Protein AF-A0A959W648-F1 (afdb_monomer_lite)

Structure (mmCIF, N/CA/C/O backbone):
data_AF-A0A959W648-F1
#
_entry.id   AF-A0A959W648-F1
#
loop_
_atom_site.group_PDB
_atom_site.id
_atom_site.type_symbol
_atom_site.label_atom_id
_atom_site.label_alt_id
_atom_site.label_comp_id
_atom_site.label_asym_id
_atom_site.l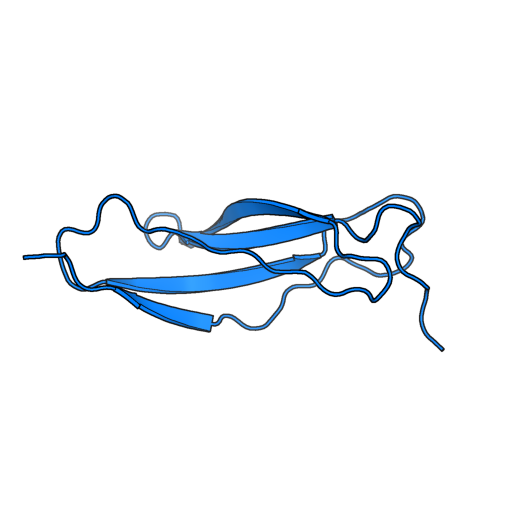abel_entity_id
_atom_site.label_seq_id
_atom_site.pdbx_PDB_ins_code
_atom_site.Cartn_x
_atom_site.Cartn_y
_atom_site.Cartn_z
_atom_site.occupancy
_atom_site.B_iso_or_equiv
_atom_site.auth_seq_id
_atom_site.auth_comp_id
_atom_site.auth_asym_id
_atom_site.auth_atom_id
_atom_site.pdbx_PDB_model_num
ATOM 1 N N . ARG A 1 1 ? 17.458 12.479 -16.902 1.00 61.38 1 ARG A N 1
ATOM 2 C CA . ARG A 1 1 ? 16.306 11.637 -17.326 1.00 61.38 1 ARG A CA 1
ATOM 3 C C . ARG A 1 1 ? 16.375 10.334 -16.535 1.00 61.38 1 ARG A C 1
ATOM 5 O O . ARG A 1 1 ? 17.470 9.804 -16.429 1.00 61.38 1 ARG A O 1
ATOM 12 N N . GLY A 1 2 ? 15.279 9.887 -15.916 1.00 75.00 2 GLY A N 1
ATOM 13 C CA . GLY A 1 2 ? 15.249 8.638 -15.137 1.00 75.00 2 GLY A CA 1
ATOM 14 C C . GLY A 1 2 ? 15.000 7.397 -16.002 1.00 75.00 2 GLY A C 1
ATOM 15 O O . GLY A 1 2 ? 14.682 7.536 -17.184 1.00 75.00 2 GLY A O 1
ATOM 16 N N . ALA A 1 3 ? 15.132 6.203 -15.419 1.00 81.75 3 ALA A N 1
ATOM 17 C CA . ALA A 1 3 ? 14.827 4.948 -16.101 1.00 81.75 3 ALA A CA 1
ATOM 18 C C . ALA A 1 3 ? 13.330 4.846 -16.428 1.00 81.75 3 ALA A C 1
ATOM 20 O O . ALA A 1 3 ? 12.473 5.230 -15.625 1.00 81.75 3 ALA A O 1
ATOM 21 N N . LEU A 1 4 ? 13.018 4.315 -17.609 1.00 82.31 4 LEU A N 1
ATOM 22 C CA . LEU A 1 4 ? 11.644 3.990 -17.975 1.00 82.31 4 LEU A CA 1
ATOM 23 C C . LEU A 1 4 ? 11.154 2.814 -17.121 1.00 82.31 4 LEU A C 1
ATOM 25 O O . LEU A 1 4 ? 11.940 1.899 -16.868 1.00 82.31 4 LEU A O 1
ATOM 29 N N . PRO A 1 5 ? 9.876 2.802 -16.692 1.00 82.31 5 PRO A N 1
ATOM 30 C CA . PRO A 1 5 ? 9.283 1.625 -16.069 1.00 82.31 5 PRO A CA 1
ATOM 31 C C . PRO A 1 5 ? 9.522 0.367 -16.923 1.00 82.31 5 PRO A C 1
ATOM 33 O O . PRO A 1 5 ? 9.526 0.482 -18.153 1.00 82.31 5 PRO A O 1
ATOM 36 N N . PRO A 1 6 ? 9.668 -0.824 -16.305 1.00 86.69 6 PRO A N 1
ATOM 37 C CA . PRO A 1 6 ? 9.732 -2.086 -17.042 1.00 86.69 6 PRO A CA 1
ATOM 38 C C . PRO A 1 6 ? 8.579 -2.202 -18.046 1.00 86.69 6 PRO A C 1
ATOM 40 O O . PRO A 1 6 ? 7.525 -1.602 -17.836 1.00 86.69 6 PRO A O 1
ATOM 43 N N . ALA A 1 7 ? 8.733 -2.997 -19.111 1.00 85.38 7 ALA A N 1
ATOM 44 C CA . ALA A 1 7 ? 7.723 -3.106 -20.176 1.00 85.38 7 ALA A CA 1
ATOM 45 C C . ALA A 1 7 ? 6.320 -3.462 -19.644 1.00 85.38 7 ALA A C 1
ATOM 47 O O . ALA A 1 7 ? 5.316 -2.905 -20.089 1.00 85.38 7 ALA A O 1
ATOM 48 N N . ASN A 1 8 ? 6.269 -4.322 -18.624 1.00 88.50 8 ASN A N 1
ATOM 49 C CA . ASN A 1 8 ? 5.033 -4.735 -17.955 1.00 88.50 8 ASN A CA 1
ATOM 50 C C . ASN A 1 8 ? 4.594 -3.768 -16.840 1.00 88.50 8 ASN A C 1
ATOM 52 O O . ASN A 1 8 ? 3.596 -4.010 -16.171 1.00 88.50 8 ASN A O 1
ATOM 56 N N . GLY A 1 9 ? 5.338 -2.687 -16.616 1.00 93.50 9 GLY A N 1
ATOM 57 C CA . GLY A 1 9 ? 5.189 -1.784 -15.486 1.00 9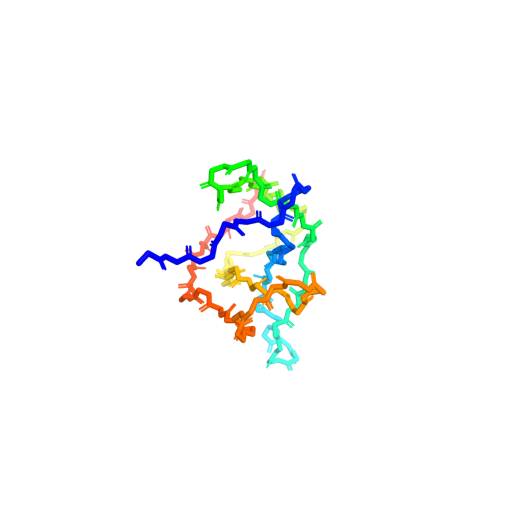3.50 9 GLY A CA 1
ATOM 58 C C . GLY A 1 9 ? 5.960 -2.226 -14.250 1.00 93.50 9 GLY A C 1
ATOM 59 O O . GLY A 1 9 ? 6.340 -3.385 -14.110 1.00 93.50 9 GLY A O 1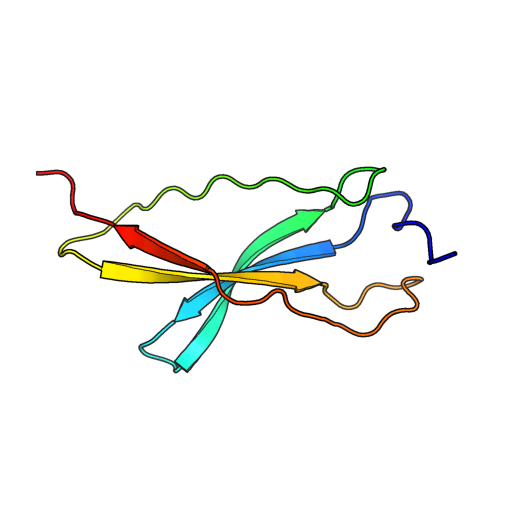
ATOM 60 N N . LYS A 1 10 ? 6.172 -1.291 -13.326 1.00 94.94 10 LYS A N 1
ATOM 61 C CA . LYS A 1 10 ? 6.931 -1.502 -12.094 1.00 94.94 10 LYS A CA 1
ATOM 62 C C . LYS A 1 10 ? 6.091 -2.232 -11.045 1.00 94.94 10 LYS A C 1
ATOM 64 O O . LYS A 1 10 ? 4.953 -1.834 -10.810 1.00 94.94 10 LYS A O 1
ATOM 69 N N . LEU A 1 11 ? 6.662 -3.226 -10.358 1.00 96.62 11 LEU A N 1
ATOM 70 C CA . LEU A 1 11 ? 6.022 -3.863 -9.199 1.00 96.62 11 LEU A CA 1
ATOM 71 C C . LEU A 1 11 ? 5.910 -2.911 -7.997 1.00 96.62 11 LEU A C 1
ATOM 73 O O . LEU A 1 11 ? 6.914 -2.371 -7.515 1.00 96.62 11 LEU A O 1
ATOM 77 N N . VAL A 1 12 ? 4.692 -2.745 -7.487 1.00 97.38 12 VAL A N 1
ATOM 78 C CA . VAL A 1 12 ? 4.358 -1.914 -6.328 1.00 97.38 12 VAL A CA 1
ATOM 79 C C . VAL A 1 12 ? 3.536 -2.739 -5.349 1.00 97.38 12 VAL A C 1
ATOM 81 O O . VAL A 1 12 ? 2.524 -3.321 -5.724 1.00 97.38 12 VAL A O 1
ATOM 84 N N . ALA A 1 13 ? 3.937 -2.753 -4.082 1.00 98.25 13 ALA A N 1
ATOM 85 C CA . ALA A 1 13 ? 3.094 -3.246 -3.003 1.00 98.25 13 ALA A CA 1
ATOM 86 C C . ALA A 1 13 ? 2.362 -2.074 -2.343 1.00 98.25 13 ALA A C 1
ATOM 88 O O . ALA A 1 13 ? 3.000 -1.125 -1.876 1.00 98.25 13 ALA A O 1
ATOM 89 N N . VAL A 1 14 ? 1.036 -2.156 -2.253 1.00 98.25 14 VAL A N 1
ATOM 90 C CA . VAL A 1 14 ? 0.265 -1.334 -1.315 1.00 98.25 14 VAL A CA 1
ATOM 91 C C . VAL A 1 14 ? 0.344 -2.028 0.034 1.00 98.25 14 VAL A C 1
ATOM 93 O O . VAL A 1 14 ? 0.012 -3.205 0.150 1.00 98.25 14 VAL A O 1
ATOM 96 N N . GLN A 1 15 ? 0.823 -1.325 1.053 1.00 98.44 15 GLN A N 1
ATOM 97 C CA . GLN A 1 15 ? 1.028 -1.881 2.384 1.00 98.44 15 GLN A CA 1
ATOM 98 C C . GLN A 1 15 ? 0.182 -1.146 3.410 1.00 98.44 15 GLN A C 1
ATOM 100 O O . GLN A 1 15 ? 0.021 0.069 3.313 1.00 98.44 15 GLN A O 1
ATOM 105 N N . TYR A 1 16 ? -0.282 -1.873 4.421 1.00 97.50 16 TYR A N 1
ATOM 106 C CA . TYR A 1 16 ? -0.847 -1.296 5.633 1.00 97.50 16 TYR A CA 1
ATOM 107 C C . TYR A 1 16 ? 0.112 -1.501 6.806 1.00 97.50 16 TYR A C 1
ATOM 109 O O . TYR A 1 16 ? 0.915 -2.439 6.811 1.00 97.50 16 TYR A O 1
ATOM 117 N N . PHE A 1 17 ? 0.048 -0.620 7.798 1.00 98.19 17 PHE A N 1
ATOM 118 C CA . PHE A 1 17 ? 0.759 -0.820 9.054 1.00 98.19 17 PHE A CA 1
ATOM 119 C C . PHE A 1 17 ? -0.078 -1.696 9.990 1.00 98.19 17 PHE A C 1
ATOM 121 O O . PHE A 1 17 ? -1.184 -1.313 10.366 1.00 98.19 17 PHE A O 1
ATOM 128 N N . ASP A 1 18 ? 0.453 -2.856 10.369 1.00 95.50 18 ASP A N 1
ATOM 129 C CA . ASP A 1 18 ? -0.087 -3.722 11.416 1.00 95.50 18 ASP A CA 1
ATOM 130 C C . ASP A 1 18 ? 0.433 -3.221 12.777 1.00 95.50 18 ASP A C 1
ATOM 132 O O . ASP A 1 18 ? 1.610 -3.445 13.093 1.00 95.50 18 ASP A O 1
ATOM 136 N N . PRO A 1 19 ? -0.403 -2.544 13.593 1.00 92.69 19 PRO A N 1
ATOM 137 C CA . PRO A 1 19 ? 0.035 -2.001 14.874 1.00 92.69 19 PRO A CA 1
ATOM 138 C C . PRO A 1 19 ? 0.345 -3.099 15.896 1.00 92.69 19 PRO A C 1
ATOM 140 O O . PRO A 1 19 ? 1.222 -2.898 16.731 1.00 92.69 19 PRO A O 1
ATOM 143 N N . SER A 1 20 ? -0.296 -4.273 15.797 1.00 93.44 20 SER A N 1
ATOM 144 C CA . SER A 1 20 ? -0.073 -5.390 16.729 1.00 93.44 20 SER A CA 1
ATOM 145 C C . SER A 1 20 ? 1.333 -5.978 16.595 1.00 93.44 20 SER A C 1
ATOM 147 O O . SER A 1 20 ? 1.937 -6.404 17.574 1.00 93.44 20 SER A O 1
ATOM 149 N N . ARG A 1 21 ? 1.882 -5.952 15.375 1.00 95.19 21 ARG A N 1
ATOM 150 C CA . ARG A 1 21 ? 3.225 -6.463 15.061 1.00 95.19 21 ARG A CA 1
ATOM 151 C C . ARG A 1 21 ? 4.253 -5.369 14.806 1.00 95.19 21 ARG A C 1
ATOM 153 O O . ARG A 1 21 ? 5.408 -5.690 14.539 1.00 95.19 21 ARG A O 1
ATOM 160 N N . ARG A 1 22 ? 3.836 -4.098 14.831 1.00 96.38 22 ARG A N 1
ATOM 161 C CA . ARG A 1 22 ? 4.635 -2.922 14.447 1.00 96.38 22 ARG A CA 1
ATOM 162 C C . ARG A 1 22 ? 5.325 -3.099 13.088 1.00 96.38 22 ARG A C 1
ATOM 164 O O . ARG A 1 22 ? 6.489 -2.740 12.917 1.00 96.38 22 ARG A O 1
ATOM 171 N N . LYS A 1 23 ? 4.616 -3.685 12.119 1.00 97.56 23 LYS A N 1
ATOM 172 C CA . LYS A 1 23 ? 5.174 -4.075 10.815 1.00 97.56 23 LYS A CA 1
ATOM 173 C C . LYS A 1 23 ? 4.291 -3.623 9.666 1.00 97.56 23 LYS A C 1
ATOM 175 O O . LYS A 1 23 ? 3.070 -3.667 9.744 1.00 97.56 23 LYS A O 1
ATOM 180 N N . TRP A 1 24 ? 4.927 -3.242 8.565 1.00 98.12 24 TRP A N 1
ATOM 181 C CA . TRP A 1 24 ? 4.237 -3.025 7.299 1.00 98.12 24 TRP A CA 1
ATOM 182 C C . TRP A 1 24 ? 3.956 -4.359 6.624 1.00 98.12 24 TRP A C 1
ATOM 184 O O . TRP A 1 24 ? 4.850 -5.196 6.500 1.00 98.12 24 TRP A O 1
ATOM 194 N N . ARG A 1 25 ? 2.721 -4.549 6.174 1.00 96.44 25 ARG A N 1
ATOM 195 C CA . ARG A 1 25 ? 2.266 -5.776 5.531 1.00 96.44 25 ARG A CA 1
ATOM 196 C C . ARG A 1 25 ? 1.633 -5.477 4.178 1.00 96.44 25 ARG A C 1
ATOM 198 O O . ARG A 1 25 ? 0.909 -4.488 4.077 1.00 96.44 25 ARG A O 1
ATOM 205 N N . PRO A 1 26 ? 1.876 -6.307 3.151 1.00 96.44 26 PRO A N 1
ATOM 206 C CA . PRO A 1 26 ? 1.216 -6.137 1.867 1.00 96.44 26 PRO A CA 1
ATOM 207 C C . PRO A 1 26 ? -0.292 -6.356 2.019 1.00 96.44 26 PRO A C 1
ATOM 209 O O . PRO A 1 26 ? -0.734 -7.297 2.676 1.00 96.44 26 PRO A O 1
ATOM 212 N N . VAL A 1 27 ? -1.049 -5.444 1.420 1.00 95.69 27 VAL A N 1
ATOM 213 C CA . VAL A 1 27 ? -2.483 -5.568 1.148 1.00 95.69 27 VAL A CA 1
ATOM 214 C C . VAL A 1 27 ? -2.672 -6.132 -0.254 1.00 95.69 27 VAL A C 1
ATOM 216 O O . VAL A 1 27 ? -3.469 -7.037 -0.444 1.00 95.69 27 VAL A O 1
ATOM 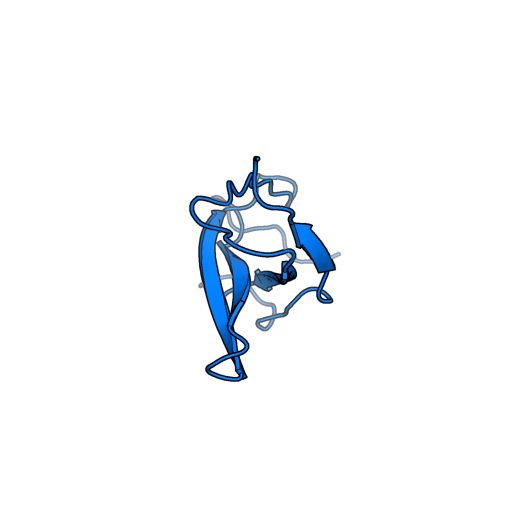219 N N . GLU A 1 28 ? -1.909 -5.597 -1.208 1.00 97.31 28 GLU A N 1
ATOM 220 C CA . GLU A 1 28 ? -1.976 -5.941 -2.624 1.00 97.31 28 GLU A CA 1
ATOM 221 C C . GLU A 1 28 ? -0.602 -5.743 -3.271 1.00 97.31 28 GLU A C 1
ATOM 223 O O . GLU A 1 28 ? 0.145 -4.837 -2.876 1.00 97.31 28 GLU A O 1
ATOM 228 N N . VAL A 1 29 ? -0.286 -6.550 -4.287 1.00 97.56 29 VAL A N 1
ATOM 229 C CA . VAL A 1 29 ? 0.875 -6.339 -5.161 1.00 97.56 29 VAL A CA 1
ATOM 230 C C . VAL A 1 29 ? 0.382 -6.166 -6.588 1.00 97.56 29 VAL A C 1
ATOM 232 O O . VAL A 1 29 ? -0.286 -7.028 -7.141 1.00 97.56 29 VAL A O 1
ATOM 235 N N . LEU A 1 30 ? 0.737 -5.043 -7.198 1.00 96.62 30 LEU A N 1
ATOM 236 C CA . LEU A 1 30 ? 0.243 -4.639 -8.509 1.00 96.62 30 LEU A CA 1
ATOM 237 C C . LEU A 1 30 ? 1.371 -4.074 -9.371 1.00 96.62 30 LEU A C 1
ATOM 239 O O . LEU A 1 30 ? 2.476 -3.807 -8.891 1.00 96.62 30 LEU A O 1
ATOM 243 N N . ARG A 1 31 ? 1.093 -3.875 -10.659 1.00 96.50 31 ARG A N 1
ATOM 244 C CA . ARG A 1 31 ? 2.016 -3.229 -11.598 1.00 96.50 31 ARG A CA 1
ATOM 245 C C . ARG A 1 31 ? 1.548 -1.821 -11.935 1.00 96.50 31 ARG A C 1
ATOM 247 O O . ARG A 1 31 ? 0.352 -1.559 -12.043 1.00 96.50 31 ARG A O 1
ATOM 254 N N . THR A 1 32 ? 2.491 -0.904 -12.119 1.00 95.44 32 THR A N 1
ATOM 255 C CA . THR A 1 32 ? 2.172 0.402 -12.704 1.00 95.44 32 THR A CA 1
ATOM 256 C C . THR A 1 32 ? 1.779 0.259 -14.175 1.00 95.44 32 THR A C 1
ATOM 258 O O . THR A 1 32 ? 2.251 -0.633 -14.863 1.00 95.44 32 THR A O 1
ATOM 261 N N . GLY A 1 33 ? 1.010 1.196 -14.721 1.00 92.75 33 GLY A N 1
ATOM 262 C CA . GLY A 1 33 ? 0.873 1.343 -16.169 1.00 92.75 33 GLY A CA 1
ATOM 263 C C . GLY A 1 33 ? 2.147 1.895 -16.825 1.00 92.75 33 GLY A C 1
ATOM 264 O O . GLY A 1 33 ? 3.107 2.277 -16.150 1.00 92.75 33 GLY A O 1
ATOM 265 N N . ARG A 1 34 ? 2.117 2.039 -18.157 1.00 87.62 34 ARG A N 1
ATOM 266 C CA . ARG A 1 34 ? 3.240 2.551 -18.979 1.00 87.62 34 ARG A CA 1
ATOM 267 C C . ARG A 1 34 ? 3.758 3.932 -18.556 1.00 87.62 34 ARG A C 1
ATOM 269 O O . ARG A 1 34 ? 4.915 4.256 -18.783 1.00 87.62 34 ARG A O 1
ATOM 276 N N . ARG A 1 35 ? 2.908 4.749 -17.922 1.00 89.06 35 ARG A N 1
ATOM 277 C CA . ARG A 1 35 ? 3.259 6.081 -17.391 1.00 89.06 35 ARG A CA 1
ATOM 278 C C . ARG A 1 35 ? 3.768 6.052 -15.938 1.00 89.06 35 ARG A C 1
ATOM 280 O O . ARG A 1 35 ? 3.836 7.100 -15.309 1.00 89.06 35 ARG A O 1
ATOM 287 N N . GLY A 1 36 ? 4.032 4.873 -15.368 1.00 90.25 36 GLY A N 1
ATOM 288 C CA . GLY A 1 36 ? 4.475 4.719 -13.975 1.00 90.25 36 GLY A CA 1
ATOM 289 C C . GLY A 1 36 ? 3.386 4.966 -12.921 1.00 90.25 36 GLY A C 1
ATOM 290 O O . GLY A 1 36 ? 3.689 5.078 -11.738 1.00 90.25 36 GLY A O 1
ATOM 291 N N . ARG A 1 37 ? 2.113 5.057 -13.328 1.00 93.88 37 ARG A N 1
ATOM 292 C CA . ARG A 1 37 ? 0.971 5.293 -12.427 1.00 93.88 37 ARG A CA 1
ATOM 293 C C . ARG A 1 37 ? 0.301 3.988 -12.029 1.00 93.88 37 ARG A C 1
ATOM 295 O O . ARG A 1 37 ? 0.259 3.059 -12.827 1.00 93.88 37 ARG A O 1
ATOM 302 N N . PHE A 1 38 ? -0.271 3.944 -10.835 1.00 95.12 38 PHE A N 1
ATOM 303 C CA . PHE A 1 38 ? -1.101 2.839 -10.375 1.00 95.12 38 PHE A CA 1
ATOM 304 C C . PHE A 1 38 ? -2.304 3.357 -9.587 1.00 95.12 38 PHE A C 1
ATOM 306 O O . PHE A 1 38 ? -2.296 4.483 -9.087 1.00 95.12 38 PHE A O 1
ATOM 313 N N . THR A 1 39 ? -3.339 2.532 -9.477 1.00 95.75 39 THR A N 1
ATOM 314 C CA . THR A 1 39 ? -4.536 2.820 -8.684 1.00 95.75 39 THR A CA 1
ATOM 315 C C . THR A 1 39 ? -5.004 1.527 -8.037 1.00 95.75 39 THR A C 1
ATOM 317 O O . THR A 1 39 ? -4.930 0.466 -8.650 1.00 95.75 39 THR A O 1
ATOM 320 N N . TYR A 1 40 ? -5.448 1.618 -6.789 1.00 95.38 40 TYR A N 1
ATOM 321 C CA . TYR A 1 40 ? -5.983 0.493 -6.039 1.00 95.38 40 TYR A CA 1
ATOM 322 C C . TYR A 1 40 ? -7.086 0.980 -5.107 1.00 95.38 40 TYR A C 1
ATOM 324 O O . TYR A 1 40 ? -6.909 1.980 -4.409 1.00 95.38 40 TYR A O 1
ATOM 332 N N . THR A 1 41 ? -8.199 0.253 -5.084 1.00 95.38 41 THR A N 1
ATOM 333 C CA . THR A 1 41 ? -9.330 0.530 -4.200 1.00 95.38 41 THR A CA 1
ATOM 334 C C . THR A 1 41 ? -9.381 -0.544 -3.128 1.00 95.38 41 THR A C 1
ATOM 336 O O . THR A 1 41 ? -9.635 -1.709 -3.423 1.00 95.38 41 THR A O 1
ATOM 339 N N . TYR A 1 42 ? -9.162 -0.150 -1.875 1.00 92.94 42 TYR A N 1
ATOM 340 C CA . TYR A 1 42 ? -9.260 -1.061 -0.742 1.00 92.94 42 TYR A CA 1
ATOM 341 C C . TYR A 1 42 ? -10.632 -0.965 -0.078 1.00 92.94 42 TYR A C 1
ATOM 343 O O . TYR A 1 42 ? -11.092 0.129 0.252 1.00 92.94 42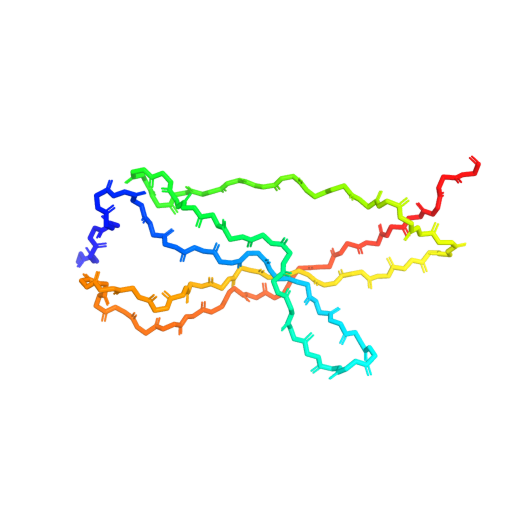 TYR A O 1
ATOM 351 N N . ARG A 1 43 ? -11.269 -2.113 0.170 1.00 92.69 43 ARG A N 1
ATOM 352 C CA . ARG A 1 43 ? -12.532 -2.195 0.910 1.00 92.69 43 ARG A CA 1
ATOM 353 C C . ARG A 1 43 ? -12.299 -2.814 2.282 1.00 92.69 43 ARG A C 1
ATOM 355 O O . ARG A 1 43 ? -11.978 -3.996 2.388 1.00 92.69 43 ARG A O 1
ATOM 362 N N . PHE A 1 44 ? -12.542 -2.031 3.329 1.00 91.62 44 PHE A N 1
ATOM 363 C CA . PHE A 1 44 ? -12.580 -2.531 4.700 1.00 91.62 44 PHE A CA 1
ATOM 364 C C . PHE A 1 44 ? -13.762 -3.492 4.862 1.00 91.62 44 PHE A C 1
ATOM 366 O O . PHE A 1 44 ? -14.894 -3.150 4.515 1.00 91.62 44 PHE A O 1
ATOM 373 N N . ARG A 1 45 ? -13.486 -4.710 5.340 1.00 87.81 45 ARG A N 1
ATOM 374 C CA . ARG A 1 45 ? -14.507 -5.751 5.534 1.00 87.81 45 ARG A CA 1
ATOM 375 C C . ARG A 1 45 ? -15.027 -5.784 6.966 1.00 87.81 45 ARG A C 1
ATOM 377 O O . ARG A 1 45 ? -16.234 -5.782 7.162 1.00 87.81 45 ARG A O 1
ATOM 384 N N . THR A 1 46 ? -14.118 -5.757 7.936 1.00 87.50 46 THR A N 1
ATOM 385 C CA . THR A 1 46 ? -14.451 -5.868 9.359 1.00 87.50 46 THR A CA 1
ATOM 386 C C . THR A 1 46 ? -13.803 -4.718 10.113 1.00 87.50 46 THR A C 1
ATOM 388 O O . THR A 1 46 ? -12.584 -4.677 10.260 1.00 87.50 46 THR A O 1
ATOM 391 N N . VAL A 1 47 ? -14.626 -3.773 10.557 1.00 90.62 47 VAL A N 1
ATOM 392 C CA . VAL A 1 47 ? -14.253 -2.667 11.446 1.00 90.62 47 VAL A CA 1
ATOM 393 C C . VAL A 1 47 ? -15.363 -2.589 12.483 1.00 90.62 47 VAL A C 1
ATOM 395 O O . VAL A 1 47 ? -16.517 -2.433 12.101 1.00 90.62 47 VAL A O 1
ATOM 398 N N . THR A 1 48 ? -15.032 -2.767 13.761 1.00 91.06 48 THR A N 1
ATOM 399 C CA . THR A 1 48 ? -16.012 -2.835 14.864 1.00 91.06 48 THR A CA 1
ATOM 400 C C . THR A 1 48 ? -16.026 -1.580 15.735 1.00 91.06 48 THR A C 1
ATOM 402 O O . THR A 1 48 ? -16.973 -1.354 16.474 1.00 91.06 48 THR A O 1
ATOM 405 N N . PHE A 1 49 ? -15.003 -0.734 15.627 1.00 92.56 49 PHE A N 1
ATOM 406 C CA . PHE A 1 49 ? -14.890 0.560 16.295 1.00 92.56 49 PHE A CA 1
ATOM 407 C C . PHE A 1 49 ? -14.115 1.529 15.389 1.00 92.56 49 PHE A C 1
ATOM 409 O O . PHE A 1 49 ? -13.390 1.068 14.500 1.00 92.56 49 PHE A O 1
ATOM 416 N N . PRO A 1 50 ? -14.246 2.857 15.571 1.00 94.94 50 PRO A N 1
ATOM 417 C CA . PRO A 1 50 ? -13.487 3.831 14.794 1.00 94.94 50 PRO A CA 1
ATOM 418 C C . PRO A 1 50 ? -11.983 3.556 14.873 1.00 94.94 50 PRO A C 1
ATOM 420 O O . PRO A 1 50 ? -11.400 3.554 15.957 1.00 94.94 50 PRO A O 1
ATOM 423 N N . GLN A 1 51 ? -11.342 3.322 13.729 1.00 94.19 51 GLN A N 1
ATOM 424 C CA . GLN A 1 51 ? -9.933 2.934 13.686 1.00 94.19 51 GLN A CA 1
ATOM 425 C C . GLN A 1 51 ? -9.160 3.721 12.629 1.00 94.19 51 GLN A C 1
ATOM 427 O O . GLN A 1 51 ? -9.602 3.893 11.491 1.00 94.19 51 GLN A O 1
ATOM 432 N N . LYS A 1 52 ? -7.962 4.182 13.008 1.00 95.31 52 LYS A N 1
ATOM 433 C CA . LYS A 1 52 ? -6.995 4.805 12.099 1.00 95.31 52 LYS A CA 1
ATOM 434 C C . LYS A 1 52 ? -6.124 3.731 11.452 1.00 95.31 52 LYS A C 1
ATOM 436 O O . LYS A 1 52 ? -5.400 3.016 12.141 1.00 95.31 52 LYS A O 1
ATOM 441 N N . PHE A 1 53 ? -6.131 3.684 10.128 1.00 95.75 53 PHE A N 1
ATOM 442 C CA . PHE A 1 53 ? -5.253 2.841 9.323 1.00 95.75 53 PHE A CA 1
ATOM 443 C C . PHE A 1 53 ? -4.185 3.690 8.648 1.00 95.75 53 PHE A C 1
ATOM 445 O O . PHE A 1 53 ? -4.467 4.794 8.183 1.00 95.75 53 PHE A O 1
ATOM 452 N N . LEU A 1 54 ? -2.961 3.168 8.574 1.00 98.00 54 LEU A N 1
ATOM 453 C CA . LEU A 1 54 ? -1.875 3.772 7.808 1.00 98.00 54 LEU A CA 1
ATOM 454 C C . LEU A 1 54 ? -1.585 2.914 6.585 1.00 98.00 54 LEU A C 1
ATOM 456 O O . LEU A 1 54 ? -1.376 1.710 6.721 1.00 98.00 54 LEU A O 1
ATOM 460 N N . PHE A 1 55 ? -1.511 3.554 5.424 1.00 98.19 55 PHE A N 1
ATOM 461 C CA . PHE A 1 55 ? -1.128 2.939 4.162 1.00 98.19 55 PHE A CA 1
ATOM 462 C C . PHE A 1 55 ? 0.137 3.576 3.605 1.00 98.19 55 PHE A C 1
ATOM 464 O O . PHE A 1 55 ? 0.408 4.752 3.842 1.00 98.19 55 PHE A O 1
ATOM 471 N N . ARG A 1 56 ? 0.889 2.814 2.816 1.00 98.19 56 ARG A N 1
ATOM 472 C CA . ARG A 1 56 ? 1.975 3.331 1.977 1.00 98.19 56 ARG A CA 1
ATOM 473 C C . ARG A 1 56 ? 2.109 2.508 0.703 1.00 98.19 56 ARG A C 1
ATOM 475 O O . ARG A 1 56 ? 1.663 1.364 0.651 1.00 98.19 56 ARG A O 1
ATOM 482 N N . ALA A 1 57 ? 2.780 3.069 -0.292 1.00 98.25 57 ALA A N 1
ATOM 483 C CA . ALA A 1 57 ? 3.268 2.327 -1.446 1.00 98.25 57 ALA A CA 1
ATOM 484 C C . ALA A 1 57 ? 4.733 1.927 -1.233 1.00 98.25 57 ALA A C 1
ATOM 486 O O . ALA A 1 57 ? 5.511 2.694 -0.668 1.00 98.25 57 ALA A O 1
ATOM 487 N N . SER A 1 58 ? 5.110 0.740 -1.700 1.00 97.81 58 SER A N 1
ATOM 488 C CA . SER A 1 58 ? 6.474 0.215 -1.642 1.00 97.81 58 SER A CA 1
ATOM 489 C C . SER A 1 58 ? 6.886 -0.284 -3.022 1.00 97.81 58 SER A C 1
ATOM 491 O O . SER A 1 58 ? 6.273 -1.208 -3.555 1.00 97.81 58 SER A O 1
ATOM 493 N N . LEU A 1 59 ? 7.931 0.304 -3.601 1.00 95.94 59 LEU A N 1
ATOM 494 C CA . LEU A 1 59 ? 8.547 -0.193 -4.828 1.00 95.94 59 LEU A CA 1
ATOM 495 C C . LEU A 1 59 ? 9.379 -1.430 -4.488 1.00 95.94 59 LEU A C 1
ATOM 497 O O . LEU A 1 59 ? 10.336 -1.343 -3.722 1.00 95.94 59 LEU A O 1
ATOM 501 N N . LEU A 1 60 ? 9.001 -2.581 -5.041 1.00 95.56 60 LEU A N 1
ATOM 502 C CA . LEU A 1 60 ? 9.710 -3.841 -4.801 1.00 95.56 60 LEU A CA 1
ATOM 503 C C . LEU A 1 60 ? 11.001 -3.924 -5.640 1.00 95.56 60 LEU A C 1
ATOM 505 O O . LEU A 1 60 ? 11.058 -3.299 -6.698 1.00 95.56 60 LEU A O 1
ATOM 509 N N . PRO A 1 61 ? 12.025 -4.687 -5.234 1.00 93.75 61 PRO A N 1
ATOM 510 C CA . PRO A 1 61 ? 13.111 -5.053 -6.142 1.00 93.75 61 PRO A CA 1
ATOM 511 C C . PRO A 1 61 ? 12.562 -5.746 -7.398 1.00 93.75 61 PRO A C 1
ATOM 513 O O . PRO A 1 61 ? 11.618 -6.531 -7.310 1.00 93.75 61 PRO A O 1
ATOM 516 N N . GLU A 1 62 ? 13.130 -5.453 -8.565 1.00 92.44 62 GLU A N 1
ATOM 517 C CA . GLU A 1 62 ? 12.726 -6.069 -9.832 1.00 92.44 62 GLU A CA 1
ATOM 518 C C . GLU A 1 62 ? 13.919 -6.107 -10.793 1.00 92.44 62 GLU A C 1
ATOM 520 O O . GLU A 1 62 ? 14.676 -5.140 -10.880 1.00 92.44 62 GLU A O 1
ATOM 525 N N . ALA A 1 63 ? 14.099 -7.219 -11.509 1.00 89.44 63 ALA A N 1
ATOM 526 C CA . ALA A 1 63 ? 15.185 -7.356 -12.474 1.00 89.44 63 ALA A CA 1
ATOM 527 C C . ALA A 1 63 ? 15.085 -6.278 -13.567 1.00 89.44 63 ALA A C 1
ATOM 529 O O . ALA A 1 63 ? 14.003 -5.997 -14.083 1.00 89.44 63 ALA A O 1
ATOM 530 N N . GLY A 1 64 ? 16.216 -5.654 -13.901 1.00 85.81 64 GLY A N 1
ATOM 531 C CA . GLY A 1 64 ? 16.270 -4.553 -14.868 1.00 85.81 64 GLY A CA 1
ATOM 532 C C . GLY A 1 64 ? 15.777 -3.202 -14.335 1.00 85.81 64 GLY A C 1
ATOM 533 O O . GLY A 1 64 ? 15.810 -2.220 -15.073 1.00 85.81 64 GLY A O 1
ATOM 534 N N . TRP A 1 65 ? 15.354 -3.111 -13.067 1.00 89.19 65 TRP A N 1
ATOM 535 C CA . TRP A 1 65 ? 15.053 -1.834 -12.423 1.00 89.19 65 TRP A CA 1
ATOM 536 C C . TRP A 1 65 ? 16.287 -1.307 -11.677 1.00 89.19 65 TRP A C 1
ATOM 538 O O . TRP A 1 65 ? 16.706 -1.920 -10.697 1.00 89.19 65 TRP A O 1
ATOM 548 N N . PRO A 1 66 ? 16.877 -0.172 -12.094 1.00 91.62 66 PRO A N 1
ATOM 549 C CA . PRO A 1 66 ? 18.181 0.259 -11.584 1.00 91.62 66 PRO A CA 1
ATOM 550 C C . PRO A 1 66 ? 18.112 0.981 -10.232 1.00 91.62 66 PRO A C 1
ATOM 552 O O . PRO A 1 66 ? 19.147 1.350 -9.683 1.00 91.62 66 PRO A O 1
ATOM 555 N N . TYR A 1 67 ? 16.913 1.233 -9.700 1.00 90.50 67 TYR A N 1
ATOM 556 C CA . TYR A 1 67 ? 16.741 1.976 -8.454 1.00 90.50 67 TYR A CA 1
ATOM 557 C C . TYR A 1 67 ? 16.486 1.050 -7.269 1.00 90.50 67 TYR A C 1
ATOM 559 O O . TYR A 1 67 ? 15.773 0.051 -7.382 1.00 90.50 67 TYR A O 1
ATOM 567 N N . LEU A 1 68 ? 17.015 1.446 -6.111 1.00 92.00 68 LEU A N 1
ATOM 568 C CA . LEU A 1 68 ? 16.779 0.757 -4.848 1.00 92.00 68 LEU A CA 1
ATOM 569 C C . LEU A 1 68 ? 15.284 0.740 -4.478 1.00 92.00 68 LEU A C 1
ATOM 571 O O . LEU A 1 68 ? 14.529 1.641 -4.871 1.00 92.00 68 LEU A O 1
ATOM 575 N N . PRO A 1 69 ? 14.849 -0.253 -3.682 1.00 93.50 69 PRO A N 1
ATOM 576 C CA . PRO A 1 69 ? 13.530 -0.241 -3.069 1.00 93.50 69 PRO A CA 1
ATOM 577 C C . PRO A 1 69 ? 13.292 1.063 -2.314 1.00 93.50 69 PRO A C 1
ATOM 579 O O . PRO A 1 69 ? 14.167 1.570 -1.614 1.00 93.50 69 PRO A O 1
ATOM 582 N N . SER A 1 70 ? 12.089 1.604 -2.448 1.00 94.69 70 SER A N 1
ATOM 583 C CA . SER A 1 70 ? 11.709 2.853 -1.798 1.00 94.69 70 SER A CA 1
ATOM 584 C C . SER A 1 70 ? 10.239 2.821 -1.423 1.00 94.69 70 SER A C 1
ATOM 586 O O . SER A 1 70 ? 9.435 2.114 -2.037 1.00 94.69 70 SER A O 1
ATOM 588 N N . THR A 1 71 ? 9.886 3.583 -0.397 1.00 97.88 71 THR A N 1
ATOM 589 C CA . THR A 1 71 ? 8.525 3.658 0.124 1.00 97.88 71 THR A CA 1
ATOM 590 C C . THR A 1 71 ? 8.018 5.083 0.079 1.00 97.88 71 THR A C 1
ATOM 592 O O . THR A 1 71 ? 8.754 6.015 0.397 1.00 97.88 71 THR A O 1
ATOM 595 N N . SER A 1 72 ? 6.740 5.256 -0.249 1.00 97.62 72 SER A N 1
ATOM 596 C CA . SER A 1 72 ? 6.086 6.546 -0.059 1.00 97.62 72 SER A CA 1
ATOM 597 C C . SER A 1 72 ? 6.010 6.895 1.428 1.00 97.62 72 SER A C 1
ATOM 599 O O . SER A 1 72 ? 6.026 6.013 2.294 1.00 97.62 72 SER A O 1
ATOM 601 N N . GLY A 1 73 ? 5.804 8.180 1.722 1.00 98.06 73 GLY A N 1
ATOM 602 C CA . GLY A 1 73 ? 5.315 8.581 3.037 1.00 98.06 73 GLY A CA 1
ATOM 603 C C . GLY A 1 73 ? 3.990 7.871 3.375 1.00 98.06 73 GLY A C 1
ATOM 604 O O . GLY A 1 73 ? 3.219 7.541 2.459 1.00 98.06 73 GLY A O 1
ATOM 605 N N . PRO A 1 74 ? 3.718 7.612 4.664 1.00 97.94 74 PRO A N 1
ATOM 606 C CA . PRO A 1 74 ? 2.472 7.001 5.092 1.00 97.94 74 PRO A CA 1
ATOM 607 C C . PRO A 1 74 ? 1.294 7.969 4.918 1.00 97.94 74 PRO A C 1
ATOM 609 O O . PRO A 1 74 ? 1.418 9.178 5.117 1.00 97.94 74 PRO A O 1
ATOM 612 N N . ARG A 1 75 ? 0.124 7.431 4.581 1.00 97.69 75 ARG A N 1
ATOM 613 C CA . ARG A 1 75 ? -1.151 8.153 4.523 1.00 97.69 75 ARG A CA 1
ATOM 614 C C . ARG A 1 75 ? -2.144 7.504 5.470 1.00 97.69 75 ARG A C 1
ATOM 616 O O . ARG A 1 75 ? -2.259 6.281 5.494 1.00 97.69 75 ARG A O 1
ATOM 623 N N . SER A 1 76 ? -2.840 8.317 6.260 1.00 96.94 76 SER A N 1
ATOM 624 C CA . SER A 1 76 ? -3.825 7.830 7.221 1.00 96.94 76 SER A CA 1
ATOM 625 C C . SER A 1 76 ? -5.248 7.940 6.704 1.00 96.94 76 SER A C 1
ATOM 627 O O . SER A 1 76 ? -5.604 8.959 6.119 1.00 96.94 76 SER A O 1
ATOM 629 N N . VAL A 1 77 ? -6.069 6.944 7.022 1.00 95.44 77 VAL A N 1
ATOM 630 C CA . VAL A 1 77 ? -7.522 6.966 6.828 1.00 95.44 77 VAL A CA 1
ATOM 631 C C . VAL A 1 77 ? -8.176 6.535 8.136 1.00 95.44 77 VAL A C 1
ATOM 633 O O . VAL A 1 77 ? -7.747 5.552 8.739 1.00 95.44 77 VAL A O 1
ATOM 636 N N . ILE A 1 78 ? -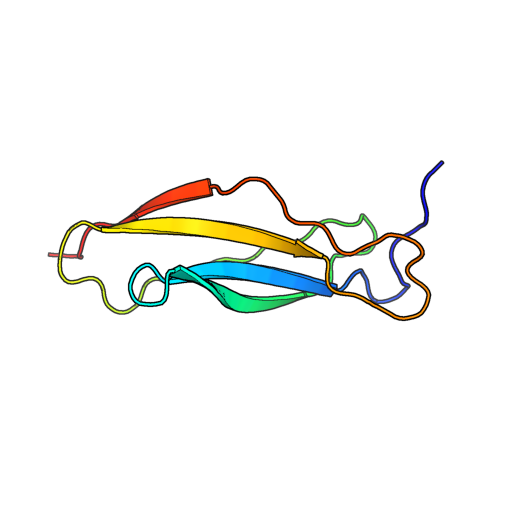9.185 7.276 8.589 1.00 96.12 78 ILE A N 1
ATOM 637 C CA . ILE A 1 78 ? -10.021 6.879 9.726 1.00 96.12 78 ILE A CA 1
ATOM 638 C C . ILE A 1 78 ? -11.267 6.208 9.158 1.00 96.12 78 ILE A C 1
ATOM 640 O O . ILE A 1 78 ? -11.929 6.774 8.290 1.00 96.12 78 ILE A O 1
ATOM 644 N N . VAL A 1 79 ? -11.557 4.996 9.622 1.00 95.44 79 VAL A N 1
ATOM 645 C CA . VAL A 1 79 ? -12.704 4.207 9.170 1.00 95.44 79 VAL A CA 1
ATOM 646 C C . VAL A 1 79 ? -13.658 4.023 10.332 1.00 95.44 79 VAL A C 1
ATOM 648 O O . VAL A 1 79 ? -13.241 3.625 11.419 1.00 95.44 79 VAL A O 1
ATOM 651 N N . TYR A 1 80 ? -14.932 4.294 10.076 1.00 94.19 80 TYR A N 1
ATOM 652 C CA . TYR A 1 80 ? -16.016 4.086 11.023 1.00 94.19 80 TYR A CA 1
ATOM 653 C C . TYR A 1 80 ? -16.769 2.801 10.656 1.00 94.19 80 TYR A C 1
ATOM 655 O O . TYR A 1 80 ? -16.939 2.527 9.460 1.00 94.19 80 TYR A O 1
ATOM 663 N N . PRO A 1 81 ? -17.199 1.999 11.646 1.00 91.00 81 PRO A N 1
ATOM 664 C CA . PRO A 1 81 ? -18.105 0.887 11.397 1.00 91.00 81 PRO A CA 1
ATOM 665 C C . PRO A 1 81 ? -19.378 1.404 10.723 1.00 91.00 81 PRO A C 1
ATOM 667 O O . PRO A 1 81 ? -19.837 2.514 11.001 1.00 91.00 81 PRO A O 1
ATOM 670 N N . LYS A 1 82 ? -19.950 0.596 9.830 1.00 82.56 82 LYS A N 1
ATOM 671 C CA . LYS A 1 82 ? -21.326 0.836 9.396 1.00 82.56 82 LYS A CA 1
ATOM 672 C C . LYS A 1 82 ? -22.231 0.435 10.562 1.00 82.56 82 LYS A C 1
ATOM 674 O O . LYS A 1 82 ? -22.057 -0.671 11.074 1.00 82.56 82 LYS A O 1
ATOM 679 N N . GLY A 1 83 ? -23.080 1.362 11.004 1.00 71.19 83 GLY A N 1
ATOM 680 C CA . GLY A 1 83 ? -24.151 1.080 11.962 1.00 71.19 83 GLY A CA 1
ATOM 681 C C . GLY A 1 83 ? -25.195 0.136 11.390 1.00 71.19 83 GLY A C 1
ATOM 682 O O . GLY A 1 83 ? -25.206 -0.043 10.147 1.00 71.19 83 GLY A O 1
#

Sequence (83 aa):
RGALPPANGKLVAVQYFDPSRRKWRPVEVLRTGRRGRFTYTYRFRTVTFPQKFLFRASLLPEAGWPYLPSTSGPRSVIVYPKG

Foldseek 3Di:
DFDFADPQAFKKFKWKQDPVVRDTDGPDIDGAPRVNDDDDDDDDDDDDAWDKIKIKMWGDDDPPHPDDIDIDDIDIDIDGDDD

Secondary structure (DSSP, 8-state):
-PPPPPTT--EEEEEEEETTTTEEEEEEEEE--TTS------------S-EEEEEEEEEPP-TT--SPPEEPPPEEEEEPPP-

pLDDT: mean 92.85, std 6.29, range [61.38, 98.44]

Radius of gyration: 15.08 Å; chains: 1; bounding box: 42×19×37 Å